Protein AF-A0A2T0GTN7-F1 (afdb_monomer_lite)

Sequence (87 aa):
MEGVAESPELGAARPWLRIERGNPDEAELAALTVTLAGLAAAGQQRPTREPARMSVWADRASALRYPGGRRPLRPGPHAWRASALPG

Foldseek 3Di:
DDDPPDDPCPDDDDDPDDDPDDDDDPVRVVVVVVVVVVVVVVVPPDDPPDPDDCDLVNPPVQQVVDPPGHDDQDDDVCSVVCPPPND

pLDDT: mean 74.2, std 16.15, range [38.94, 98.06]

Organism: Actinopolyspora mortivallis (NCBI:txid33906)

InterPro domains:
  IPR032716 Biotin-dependent acetyl-/propionyl-coenzyme A carboxylase epsilon subunit [PF13822] (15-80)

Structure (mmCIF, N/CA/C/O backbone):
data_AF-A0A2T0GTN7-F1
#
_entry.id   AF-A0A2T0GTN7-F1
#
loop_
_atom_site.group_PDB
_atom_site.id
_atom_site.type_symbol
_atom_site.label_atom_id
_atom_site.label_alt_id
_atom_site.label_comp_id
_atom_site.label_asym_id
_atom_site.label_entity_id
_atom_site.label_seq_id
_atom_site.pdbx_PDB_ins_code
_atom_site.Cartn_x
_atom_site.Cartn_y
_atom_site.Cartn_z
_atom_site.occupancy
_atom_site.B_iso_or_equiv
_atom_site.auth_seq_id
_atom_site.auth_comp_id
_atom_site.auth_asym_id
_atom_site.auth_atom_id
_atom_site.pdbx_PDB_model_num
ATOM 1 N N . MET A 1 1 ? -36.418 7.906 17.466 1.00 45.03 1 MET A N 1
ATOM 2 C CA . MET A 1 1 ? -35.118 8.219 18.083 1.00 45.03 1 MET A CA 1
ATOM 3 C C . MET A 1 1 ? -34.131 7.187 17.577 1.00 45.03 1 MET A C 1
ATOM 5 O O . MET A 1 1 ? -33.974 6.158 18.200 1.00 45.03 1 MET A O 1
ATOM 9 N N . GLU A 1 2 ? -33.582 7.423 16.394 1.00 40.56 2 GLU A N 1
ATOM 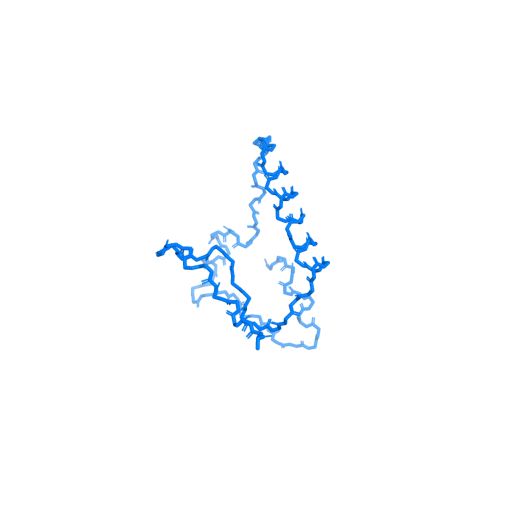10 C CA . GLU A 1 2 ? -32.366 6.777 15.895 1.00 40.56 2 GLU A CA 1
ATOM 11 C C . GLU A 1 2 ? -31.771 7.844 14.982 1.00 40.56 2 GLU A C 1
ATOM 13 O O . GLU A 1 2 ? -32.347 8.194 13.948 1.00 40.56 2 GLU A O 1
ATOM 18 N N . GLY A 1 3 ? -30.771 8.537 15.518 1.00 38.94 3 GLY A N 1
ATOM 19 C CA . GLY A 1 3 ? -30.110 9.633 14.836 1.00 38.94 3 GLY A CA 1
ATOM 20 C C . GLY A 1 3 ? -29.303 9.049 13.695 1.00 38.94 3 GLY A C 1
ATOM 21 O O . GLY A 1 3 ? -28.395 8.259 13.926 1.00 38.94 3 GLY A O 1
ATOM 22 N N . VAL A 1 4 ? -29.635 9.451 12.469 1.00 49.78 4 VAL A N 1
ATOM 23 C CA . VAL A 1 4 ? -28.718 9.344 11.336 1.00 49.78 4 VAL A CA 1
ATOM 24 C C . VAL A 1 4 ? -27.411 9.973 11.801 1.00 49.78 4 VAL A C 1
ATOM 26 O O . VAL A 1 4 ? -27.386 11.166 12.095 1.00 49.78 4 VAL A O 1
ATOM 29 N N . ALA A 1 5 ? -26.367 9.161 11.962 1.00 47.53 5 ALA A N 1
ATOM 30 C CA . ALA A 1 5 ? -25.046 9.654 12.297 1.00 47.53 5 ALA A CA 1
ATOM 31 C C . ALA A 1 5 ? -24.619 10.609 11.177 1.00 47.53 5 ALA A C 1
ATOM 33 O O . ALA A 1 5 ? -24.245 10.177 10.084 1.00 47.53 5 ALA A O 1
ATOM 34 N N . GLU A 1 6 ? -24.74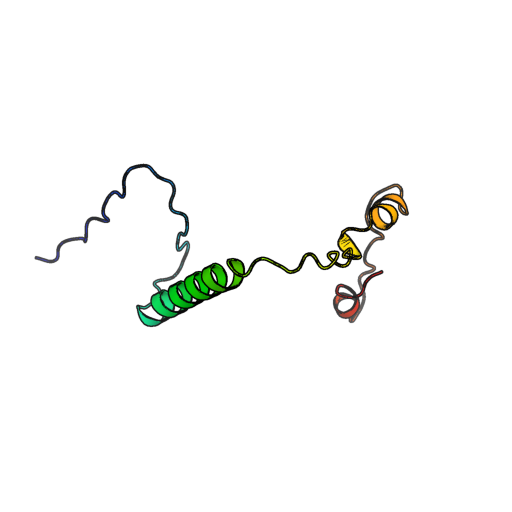6 11.911 11.431 1.00 44.19 6 GLU A N 1
ATOM 35 C CA . GLU A 1 6 ? -24.144 12.945 10.607 1.00 44.19 6 GLU A CA 1
ATOM 36 C C . GLU A 1 6 ? -22.653 12.628 10.539 1.00 44.19 6 GLU A C 1
ATOM 38 O O . GLU A 1 6 ? -21.940 12.634 11.545 1.00 44.19 6 GLU A O 1
ATOM 43 N N . SER A 1 7 ? -22.201 12.260 9.342 1.00 51.41 7 SER A N 1
ATOM 44 C CA . SER A 1 7 ? -20.780 12.117 9.071 1.00 51.41 7 SER A CA 1
ATOM 45 C C . SER A 1 7 ? -20.152 13.475 9.363 1.00 51.41 7 SER A C 1
ATOM 47 O O . SER A 1 7 ? -20.619 14.465 8.800 1.00 51.41 7 SER A O 1
ATOM 49 N N . PRO A 1 8 ? -19.143 13.572 10.247 1.00 51.12 8 PRO A N 1
ATOM 50 C CA . PRO A 1 8 ? -18.479 14.839 10.460 1.00 51.12 8 PRO A CA 1
ATOM 51 C C . PRO A 1 8 ? -17.927 15.282 9.110 1.00 51.12 8 PRO A C 1
ATOM 53 O O . PRO A 1 8 ? -17.124 14.577 8.494 1.00 51.12 8 PRO A O 1
ATOM 56 N N . GLU A 1 9 ? -18.397 16.437 8.651 1.00 54.50 9 GLU A N 1
ATOM 57 C CA . GLU A 1 9 ? -17.834 17.212 7.555 1.00 54.50 9 GLU A CA 1
ATOM 58 C C . GLU A 1 9 ? -16.387 17.563 7.953 1.00 54.50 9 GLU A C 1
ATOM 60 O O . GLU A 1 9 ? -16.091 18.653 8.443 1.00 54.50 9 GLU A O 1
ATOM 65 N N . LEU A 1 10 ? -15.473 16.592 7.852 1.00 56.88 10 LEU A N 1
ATOM 66 C CA . LEU A 1 10 ? -14.036 16.770 8.018 1.00 56.88 10 LEU A CA 1
ATOM 67 C C . LEU A 1 10 ? -13.622 17.746 6.916 1.00 56.88 10 LEU A C 1
ATOM 69 O O . LEU A 1 10 ? -13.482 17.365 5.756 1.00 56.88 10 LEU A O 1
ATOM 73 N N . GLY A 1 11 ? -13.570 19.030 7.274 1.00 52.56 11 GLY A N 1
ATOM 74 C CA . GLY A 1 11 ? -13.664 20.149 6.344 1.00 52.56 11 GLY A CA 1
ATOM 75 C C . GLY A 1 11 ? -12.826 19.992 5.080 1.00 52.56 11 GLY A C 1
ATOM 76 O O . GLY A 1 11 ? -11.613 19.867 5.169 1.00 52.56 11 GLY A O 1
ATOM 77 N N . ALA A 1 12 ? -13.496 20.034 3.923 1.00 63.88 12 ALA A N 1
ATOM 78 C CA . ALA A 1 12 ? -13.010 20.339 2.568 1.00 63.88 12 ALA A CA 1
ATOM 79 C C . ALA A 1 12 ? -11.681 19.715 2.067 1.00 63.88 12 ALA A C 1
ATOM 81 O O . ALA A 1 12 ? -11.228 20.051 0.970 1.00 63.88 12 ALA A O 1
ATOM 82 N N . ALA A 1 13 ? -11.053 18.802 2.804 1.00 73.88 13 ALA A N 1
ATOM 83 C CA . ALA A 1 13 ? -9.851 18.091 2.404 1.00 73.88 13 ALA A CA 1
ATOM 84 C C . ALA A 1 13 ? -10.252 16.738 1.819 1.00 73.88 13 ALA A C 1
ATOM 86 O O . ALA A 1 13 ? -11.002 15.968 2.417 1.00 73.88 13 ALA A O 1
ATOM 87 N N . ARG A 1 14 ? -9.752 16.438 0.619 1.00 80.69 14 A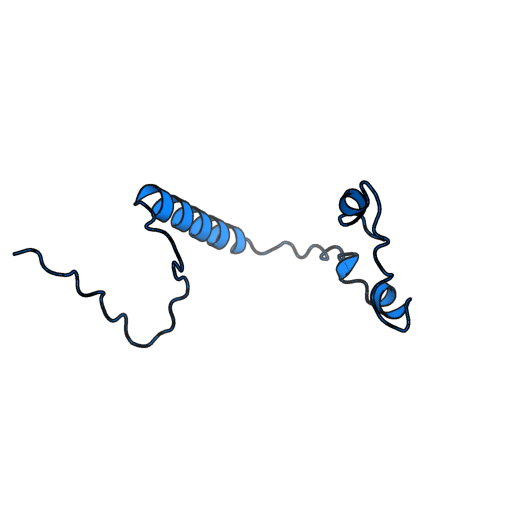RG A N 1
ATOM 88 C CA . ARG A 1 14 ? -10.022 15.158 -0.037 1.00 80.69 14 ARG A CA 1
ATOM 89 C C . ARG A 1 14 ? -9.467 14.023 0.844 1.00 80.69 14 ARG A C 1
ATOM 91 O O . ARG A 1 14 ? -8.275 14.063 1.153 1.00 80.69 14 ARG A O 1
ATOM 98 N N . PRO A 1 15 ? -10.285 13.028 1.239 1.00 82.31 15 PRO A N 1
ATOM 99 C CA . PRO A 1 15 ? -9.841 11.973 2.142 1.00 82.31 15 PRO A CA 1
ATOM 100 C C . PRO A 1 15 ? -8.718 11.153 1.502 1.00 82.31 15 PRO A C 1
ATOM 102 O O . PRO A 1 15 ? -8.757 10.859 0.304 1.00 82.31 15 PRO A O 1
ATOM 105 N N . TRP A 1 16 ? -7.722 10.766 2.302 1.00 83.94 16 TRP A N 1
ATOM 106 C CA . TRP A 1 16 ? -6.595 9.949 1.833 1.00 83.94 16 TRP A CA 1
ATOM 107 C C . TRP A 1 16 ? -6.996 8.501 1.508 1.00 83.94 16 TRP A C 1
ATOM 109 O O . TRP A 1 16 ? -6.317 7.841 0.725 1.00 83.94 16 TRP A O 1
ATOM 119 N N . LEU A 1 17 ? -8.103 8.018 2.079 1.00 89.44 17 LEU A N 1
ATOM 120 C CA . LEU A 1 17 ? -8.664 6.684 1.868 1.00 89.44 17 LEU A CA 1
ATOM 121 C C . LEU A 1 17 ? -10.196 6.776 1.822 1.00 89.44 17 LEU A C 1
ATOM 123 O O . LEU A 1 17 ? -10.797 7.439 2.665 1.00 89.44 17 LEU A O 1
ATOM 127 N N . ARG A 1 18 ? -10.826 6.094 0.859 1.00 92.44 18 ARG A N 1
ATOM 128 C CA . ARG A 1 18 ? -12.287 5.997 0.732 1.00 92.44 18 ARG A CA 1
ATOM 129 C C . ARG A 1 18 ? -12.696 4.556 0.445 1.00 92.44 18 ARG A C 1
ATOM 131 O O . ARG A 1 18 ? -12.108 3.909 -0.419 1.00 92.44 18 ARG A O 1
ATOM 138 N N . ILE A 1 19 ? -13.718 4.078 1.149 1.00 93.69 19 ILE A N 1
ATOM 139 C CA . ILE A 1 19 ? -14.346 2.783 0.878 1.00 93.69 19 ILE A CA 1
ATOM 140 C C . ILE A 1 19 ? -15.369 2.980 -0.245 1.00 93.69 19 ILE A C 1
ATOM 142 O O . ILE A 1 19 ? -16.376 3.653 -0.060 1.00 93.69 19 ILE A O 1
ATOM 146 N N . GLU A 1 20 ? -15.100 2.429 -1.430 1.00 96.19 20 GLU A N 1
ATOM 147 C CA . GLU A 1 20 ? -16.015 2.547 -2.583 1.00 96.19 20 GLU A CA 1
ATOM 148 C C . GLU A 1 20 ? -17.181 1.551 -2.526 1.00 96.19 20 GLU A C 1
ATOM 150 O O . GLU A 1 20 ? -18.222 1.773 -3.141 1.00 96.19 20 GLU A O 1
ATOM 155 N N . ARG A 1 21 ? -16.986 0.414 -1.851 1.00 93.00 21 ARG A N 1
ATOM 156 C CA . ARG A 1 21 ? -17.951 -0.687 -1.749 1.00 93.00 21 ARG A CA 1
ATOM 157 C C . ARG A 1 21 ? -17.707 -1.509 -0.485 1.00 93.00 21 ARG A C 1
ATOM 159 O O . ARG A 1 21 ? -16.560 -1.670 -0.080 1.00 93.00 21 ARG A O 1
ATOM 166 N N . GLY A 1 22 ? -18.781 -2.103 0.036 1.00 95.81 22 GLY A N 1
ATOM 167 C CA . GLY A 1 22 ? -18.772 -2.930 1.245 1.00 95.81 22 GLY A CA 1
ATOM 168 C C . GLY A 1 22 ? -19.049 -2.128 2.517 1.00 95.81 22 GLY A C 1
ATOM 169 O O . GLY A 1 22 ? -19.085 -0.901 2.484 1.00 95.81 22 GLY A O 1
ATOM 170 N N . ASN A 1 23 ? -19.259 -2.839 3.624 1.00 96.00 23 ASN A N 1
ATOM 171 C CA . ASN A 1 23 ? -19.393 -2.269 4.962 1.00 96.00 23 ASN A CA 1
ATOM 172 C C . ASN A 1 23 ? -18.417 -3.012 5.885 1.00 96.00 23 ASN A C 1
ATOM 174 O O . ASN A 1 23 ? -18.825 -4.018 6.470 1.00 96.00 23 ASN A O 1
ATOM 178 N N . PRO A 1 24 ? -17.133 -2.608 5.906 1.00 95.81 24 PRO A N 1
ATOM 179 C CA . PRO A 1 24 ? -16.118 -3.330 6.654 1.00 95.81 24 PRO A CA 1
ATOM 180 C C . PRO A 1 24 ? -16.421 -3.288 8.147 1.00 95.81 24 PRO A C 1
ATOM 182 O O . PRO A 1 24 ? -16.919 -2.279 8.656 1.00 95.81 24 PRO A O 1
ATOM 185 N N . ASP A 1 25 ? -16.108 -4.377 8.836 1.00 97.81 25 ASP A N 1
ATOM 186 C CA . ASP A 1 25 ? -16.238 -4.427 10.286 1.00 97.81 25 ASP A CA 1
ATOM 187 C C . ASP A 1 25 ? -15.047 -3.755 10.998 1.00 97.81 25 ASP A C 1
ATOM 189 O O . ASP A 1 25 ? -14.067 -3.303 10.392 1.00 97.81 25 ASP A O 1
ATOM 193 N N . GLU A 1 26 ? -15.146 -3.648 12.322 1.00 97.75 26 GLU A N 1
ATOM 194 C CA . GLU A 1 26 ? -14.110 -3.022 13.147 1.00 97.75 26 GLU A CA 1
ATOM 195 C C . GLU A 1 26 ? -12.765 -3.754 13.057 1.00 97.75 26 GLU A C 1
ATOM 197 O O . GLU A 1 26 ? -11.709 -3.114 13.090 1.00 97.75 26 GLU A O 1
ATOM 202 N N . ALA A 1 27 ? -12.785 -5.082 12.919 1.00 98.06 27 ALA A N 1
ATOM 203 C CA . ALA A 1 27 ? -11.575 -5.888 12.842 1.00 98.06 27 ALA A CA 1
ATOM 204 C C . ALA A 1 27 ? -10.853 -5.665 11.507 1.00 98.06 27 ALA A C 1
ATOM 206 O O . ALA A 1 27 ? -9.627 -5.525 11.479 1.00 98.06 27 ALA A O 1
ATOM 207 N N . GLU A 1 28 ? -11.597 -5.560 10.411 1.00 97.56 28 GLU A N 1
ATOM 208 C CA . GLU A 1 28 ? -11.069 -5.247 9.084 1.00 97.56 28 GLU A CA 1
ATOM 209 C C . GLU A 1 28 ? -10.475 -3.831 9.030 1.00 97.56 28 GLU A C 1
ATOM 211 O O . GLU A 1 28 ? -9.364 -3.639 8.518 1.00 97.56 28 GLU A O 1
ATOM 216 N N . LEU A 1 29 ? -11.157 -2.840 9.617 1.00 96.75 29 LEU A N 1
ATOM 217 C CA . LEU A 1 29 ? -10.638 -1.471 9.729 1.00 96.75 29 LEU A CA 1
ATOM 218 C C . LEU A 1 29 ? -9.369 -1.407 10.591 1.00 96.75 29 LEU A C 1
ATOM 220 O O . LEU A 1 29 ? -8.404 -0.718 10.231 1.00 96.75 29 LEU A O 1
ATOM 224 N N . ALA A 1 30 ? -9.333 -2.148 11.700 1.00 97.50 30 ALA A N 1
ATOM 225 C CA . ALA A 1 30 ? -8.154 -2.249 12.552 1.00 97.50 30 ALA A CA 1
ATOM 226 C C . ALA A 1 30 ? -6.980 -2.902 11.808 1.00 97.50 30 ALA A C 1
ATOM 228 O O . ALA A 1 30 ? -5.871 -2.363 11.820 1.00 97.50 30 ALA A O 1
ATOM 229 N N . ALA A 1 31 ? -7.219 -4.009 11.101 1.00 97.62 31 ALA A N 1
ATOM 230 C CA . ALA A 1 31 ? -6.195 -4.706 10.327 1.00 97.62 31 ALA A CA 1
ATOM 231 C C . ALA A 1 31 ? -5.579 -3.804 9.246 1.00 97.62 31 ALA A C 1
ATOM 233 O O . ALA A 1 31 ? -4.350 -3.741 9.105 1.00 97.62 31 ALA A O 1
ATOM 234 N N . LEU A 1 32 ? -6.414 -3.052 8.520 1.00 96.19 32 LEU A N 1
ATOM 235 C CA . LEU A 1 32 ? -5.947 -2.088 7.526 1.00 96.19 32 LEU A CA 1
ATOM 236 C C . LEU A 1 32 ? -5.098 -0.985 8.169 1.00 96.19 32 LEU A C 1
ATOM 238 O O . LEU A 1 32 ? -4.008 -0.673 7.683 1.00 96.19 32 LEU A O 1
ATOM 242 N N . THR A 1 33 ? -5.567 -0.430 9.286 1.00 95.88 33 THR A N 1
ATOM 243 C CA . THR A 1 33 ? -4.874 0.649 10.001 1.00 95.88 33 THR A CA 1
ATOM 244 C C . THR A 1 33 ? -3.514 0.192 10.526 1.00 95.88 33 THR A C 1
ATOM 246 O O . THR A 1 33 ? -2.509 0.868 10.298 1.00 95.88 33 THR A O 1
ATOM 249 N N . VAL A 1 34 ? -3.450 -0.983 11.163 1.00 98.06 34 VAL A N 1
ATOM 250 C CA . VAL A 1 34 ? -2.200 -1.582 11.662 1.00 98.06 34 VAL A CA 1
ATOM 251 C C . VAL A 1 34 ? -1.217 -1.820 10.520 1.00 98.06 34 VAL A C 1
ATOM 253 O O . VAL A 1 34 ? -0.031 -1.523 10.657 1.00 98.06 34 VAL A O 1
ATOM 256 N N . THR A 1 35 ? -1.702 -2.293 9.372 1.00 96.88 35 THR A N 1
ATOM 257 C CA . THR A 1 35 ? -0.861 -2.524 8.192 1.00 96.88 35 THR A CA 1
ATOM 258 C C . THR A 1 35 ? -0.245 -1.220 7.683 1.00 96.88 35 THR A C 1
ATOM 260 O O . THR A 1 35 ? 0.966 -1.149 7.466 1.00 96.88 35 THR A O 1
ATOM 263 N N . LEU A 1 36 ? -1.055 -0.167 7.530 1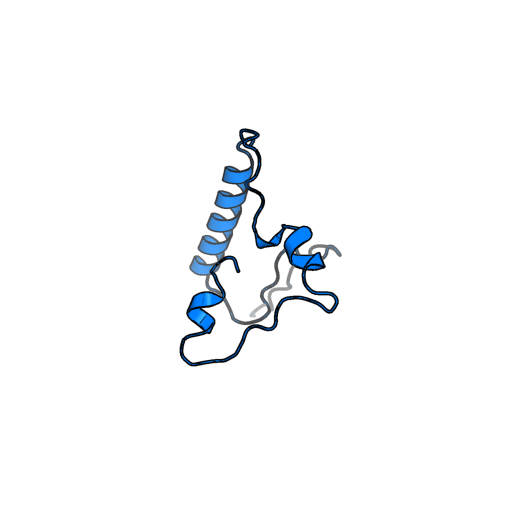.00 94.81 36 LEU A N 1
ATOM 264 C CA . LEU A 1 36 ? -0.577 1.141 7.075 1.00 94.81 36 LEU A CA 1
ATOM 265 C C . LEU A 1 36 ? 0.413 1.764 8.068 1.00 94.81 36 LEU A C 1
ATOM 267 O O . LEU A 1 36 ? 1.457 2.269 7.651 1.00 94.81 36 LEU A O 1
ATOM 271 N N . ALA A 1 37 ? 0.131 1.676 9.370 1.00 94.88 37 ALA A N 1
ATOM 272 C CA . ALA A 1 37 ? 1.032 2.149 10.417 1.00 94.88 37 ALA A CA 1
ATOM 273 C C . ALA A 1 37 ? 2.365 1.382 10.416 1.00 94.88 37 ALA A C 1
ATOM 275 O O . ALA A 1 37 ? 3.432 1.994 10.494 1.00 94.88 37 ALA A O 1
ATOM 276 N N . GLY A 1 38 ? 2.320 0.055 10.260 1.00 94.81 38 GLY A N 1
ATOM 277 C CA . GLY A 1 38 ? 3.510 -0.792 10.176 1.00 94.81 38 GLY A CA 1
ATOM 278 C C . GLY A 1 38 ? 4.390 -0.461 8.969 1.00 94.81 38 GLY A C 1
ATOM 279 O O . GLY A 1 38 ? 5.603 -0.310 9.115 1.00 94.81 38 GLY A O 1
ATOM 280 N N . LEU A 1 39 ? 3.790 -0.271 7.789 1.00 93.00 39 LEU A N 1
ATOM 281 C CA . LEU A 1 39 ? 4.513 0.147 6.582 1.00 93.00 39 LEU A CA 1
ATOM 282 C C . LEU A 1 39 ? 5.143 1.537 6.740 1.00 93.00 39 LEU A C 1
ATOM 284 O O . LEU A 1 39 ? 6.303 1.733 6.370 1.00 93.00 39 LEU A O 1
ATOM 288 N N . ALA A 1 40 ? 4.406 2.491 7.315 1.00 89.94 40 ALA A N 1
ATOM 289 C CA . ALA A 1 40 ? 4.914 3.834 7.576 1.00 89.94 40 ALA A CA 1
ATOM 290 C C . ALA A 1 40 ? 6.110 3.811 8.539 1.00 89.94 40 ALA A C 1
ATOM 292 O O . ALA A 1 40 ? 7.103 4.496 8.286 1.00 89.94 40 ALA A O 1
ATOM 293 N N . ALA A 1 41 ? 6.045 2.990 9.593 1.00 89.62 41 ALA A N 1
ATOM 294 C CA . ALA A 1 41 ? 7.131 2.809 10.551 1.00 89.62 41 ALA A CA 1
ATOM 295 C C . ALA A 1 41 ? 8.368 2.153 9.912 1.00 89.62 41 ALA A C 1
ATOM 297 O O . ALA A 1 41 ? 9.485 2.632 10.114 1.00 89.62 41 ALA A O 1
ATOM 298 N N . ALA A 1 42 ? 8.183 1.118 9.087 1.00 85.12 42 ALA A N 1
ATOM 299 C CA . ALA A 1 42 ? 9.278 0.457 8.372 1.00 85.12 42 ALA A CA 1
ATOM 300 C C . ALA A 1 42 ? 9.987 1.405 7.385 1.00 85.12 42 ALA A C 1
ATOM 302 O O . ALA A 1 42 ? 11.211 1.394 7.274 1.00 85.12 42 ALA A O 1
ATOM 303 N N . GLY A 1 43 ? 9.234 2.282 6.711 1.00 73.12 43 GLY A N 1
ATOM 304 C CA . GLY A 1 43 ? 9.781 3.282 5.788 1.00 73.12 43 GLY A CA 1
ATOM 305 C C . GLY A 1 43 ? 10.610 4.394 6.448 1.00 73.12 43 GLY A C 1
ATOM 306 O O . GLY A 1 43 ? 11.351 5.081 5.747 1.00 73.12 43 GLY A O 1
ATOM 307 N N . GLN A 1 44 ? 10.530 4.572 7.776 1.00 66.50 44 GLN A N 1
ATOM 308 C CA . GLN A 1 44 ? 11.388 5.520 8.508 1.00 66.50 44 GLN A CA 1
ATOM 309 C C . GLN A 1 44 ? 12.816 4.997 8.715 1.00 66.50 44 GLN A C 1
ATOM 311 O O . GLN A 1 44 ? 13.709 5.763 9.089 1.00 66.50 44 GLN A O 1
ATOM 316 N N . GLN A 1 45 ? 13.068 3.709 8.464 1.00 64.06 45 GLN A N 1
ATOM 317 C CA . GLN A 1 45 ? 14.427 3.188 8.449 1.00 64.06 45 GLN A CA 1
ATOM 318 C C . GLN A 1 45 ? 15.131 3.762 7.220 1.00 64.06 45 GLN A C 1
ATOM 320 O O . GLN A 1 45 ? 14.808 3.413 6.086 1.00 64.06 45 GLN A O 1
ATOM 325 N N . ARG A 1 46 ? 16.077 4.686 7.445 1.00 60.91 46 ARG A N 1
ATOM 326 C CA . ARG A 1 46 ? 16.876 5.294 6.376 1.00 60.91 46 ARG A CA 1
ATOM 327 C C . ARG A 1 46 ? 17.463 4.160 5.533 1.00 60.91 46 ARG A C 1
ATOM 329 O O . ARG A 1 46 ? 18.265 3.398 6.074 1.00 60.91 46 ARG A O 1
ATOM 336 N N . PRO A 1 47 ? 17.076 4.021 4.253 1.00 61.19 47 PRO A N 1
ATOM 337 C CA . PRO A 1 47 ? 17.614 2.952 3.441 1.00 61.19 47 PRO A CA 1
ATOM 338 C C . PRO A 1 47 ? 19.126 3.146 3.401 1.00 61.19 47 PRO A C 1
ATOM 340 O O . PRO A 1 47 ? 19.610 4.221 3.027 1.00 61.19 47 PRO A O 1
ATOM 343 N N . THR A 1 48 ? 19.881 2.117 3.798 1.00 62.91 48 THR A N 1
ATOM 344 C CA . THR A 1 48 ? 21.253 1.975 3.316 1.00 62.91 48 THR A CA 1
ATOM 345 C C . THR A 1 48 ? 21.155 2.174 1.815 1.00 62.91 48 THR A C 1
ATOM 347 O O . THR A 1 48 ? 20.342 1.516 1.165 1.00 62.91 48 THR A O 1
ATOM 350 N N . ARG A 1 49 ? 21.883 3.160 1.280 1.00 62.97 49 ARG A N 1
ATOM 351 C CA . ARG A 1 49 ? 21.899 3.484 -0.148 1.00 62.97 49 ARG A CA 1
ATOM 352 C C . ARG A 1 49 ? 22.611 2.354 -0.886 1.00 62.97 49 ARG A C 1
ATOM 354 O O . ARG A 1 49 ? 23.708 2.523 -1.403 1.00 62.97 49 ARG A O 1
ATOM 361 N N . GLU A 1 50 ? 22.005 1.183 -0.888 1.00 66.00 50 GLU A N 1
ATOM 362 C CA . GLU A 1 50 ? 22.343 0.135 -1.815 1.00 66.00 50 GLU A CA 1
ATOM 363 C C . GLU A 1 50 ? 21.858 0.627 -3.179 1.00 66.00 50 GLU A C 1
ATOM 365 O O . GLU A 1 50 ? 20.756 1.188 -3.275 1.00 66.00 50 GLU A O 1
ATOM 370 N N . PRO A 1 51 ? 22.680 0.533 -4.234 1.00 68.12 51 PRO A N 1
ATOM 371 C CA . PRO A 1 51 ? 22.216 0.881 -5.561 1.00 68.12 51 PRO A CA 1
ATOM 372 C C . PRO A 1 51 ? 20.972 0.040 -5.844 1.00 68.12 51 PRO A C 1
ATOM 374 O O . PRO A 1 51 ? 21.037 -1.189 -5.857 1.00 68.12 51 PRO A O 1
ATOM 377 N N . ALA A 1 52 ? 19.826 0.706 -6.024 1.00 69.00 52 ALA A N 1
ATOM 378 C CA . ALA A 1 52 ? 18.595 0.030 -6.394 1.00 69.00 52 ALA A CA 1
ATOM 379 C C . ALA A 1 52 ? 18.906 -0.793 -7.643 1.00 69.00 52 ALA A C 1
ATOM 381 O O . ALA A 1 52 ? 19.320 -0.232 -8.662 1.00 69.00 52 ALA A O 1
ATOM 382 N N . ARG A 1 53 ? 18.781 -2.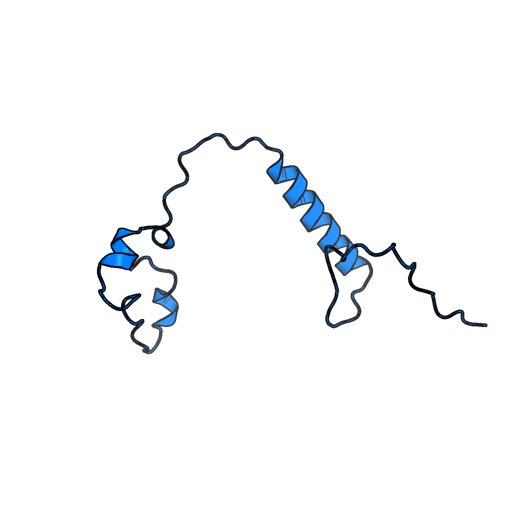124 -7.550 1.00 68.81 53 ARG A N 1
ATOM 383 C CA . ARG A 1 53 ? 19.001 -2.988 -8.711 1.00 68.81 53 ARG A CA 1
ATOM 384 C C . ARG A 1 53 ? 18.075 -2.467 -9.799 1.00 68.81 53 ARG A C 1
ATOM 386 O O . ARG A 1 53 ? 16.866 -2.399 -9.572 1.00 68.81 53 ARG A O 1
ATOM 393 N N . MET A 1 54 ? 18.633 -2.035 -10.931 1.00 65.31 54 MET A N 1
ATOM 394 C CA . MET A 1 54 ? 17.805 -1.549 -12.027 1.00 65.31 54 MET A CA 1
ATOM 395 C C . MET A 1 54 ? 16.858 -2.679 -12.400 1.00 65.31 54 MET A C 1
ATOM 397 O O . MET A 1 54 ? 17.284 -3.746 -12.841 1.00 65.31 54 MET A O 1
ATOM 401 N N . SER A 1 55 ? 15.569 -2.459 -12.150 1.00 70.06 55 SER A N 1
ATOM 402 C CA . SER A 1 55 ? 14.543 -3.373 -12.616 1.00 70.06 55 SER A CA 1
ATOM 403 C C . SER A 1 55 ? 14.722 -3.523 -14.120 1.00 70.06 55 SER A C 1
ATOM 405 O O . SER A 1 55 ? 14.894 -2.526 -14.818 1.00 70.06 55 SER A O 1
ATOM 407 N N . VAL A 1 56 ? 14.650 -4.747 -14.639 1.00 68.31 56 VAL A N 1
ATOM 408 C CA . VAL A 1 56 ? 14.674 -4.971 -16.094 1.00 68.31 56 VAL A CA 1
ATOM 409 C C . VAL A 1 56 ? 13.509 -4.225 -16.769 1.00 68.31 56 VAL A C 1
ATOM 411 O O . VAL A 1 56 ? 13.615 -3.800 -17.912 1.00 68.31 56 VAL A O 1
ATOM 414 N N . TRP A 1 57 ? 12.431 -3.939 -16.027 1.00 64.88 57 TRP A N 1
ATOM 415 C CA . TRP A 1 57 ? 11.332 -3.075 -16.469 1.00 64.88 57 TRP A CA 1
ATOM 416 C C . TRP A 1 57 ? 11.726 -1.603 -16.660 1.00 64.88 57 TRP A C 1
ATOM 418 O O . TRP A 1 57 ? 11.055 -0.895 -17.408 1.00 64.88 57 TRP A O 1
ATOM 428 N N . ALA A 1 58 ? 12.779 -1.150 -15.979 1.00 71.44 58 ALA A N 1
ATOM 429 C CA . ALA A 1 58 ? 13.334 0.199 -16.054 1.00 71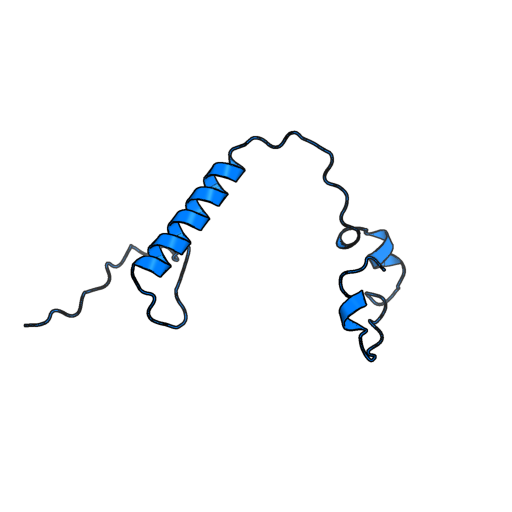.44 58 ALA A CA 1
ATOM 430 C C . ALA A 1 58 ? 14.512 0.308 -17.045 1.00 71.44 58 ALA A C 1
ATOM 432 O O . ALA A 1 58 ? 15.072 1.395 -17.203 1.00 71.44 58 ALA A O 1
ATOM 433 N N . ASP A 1 59 ? 14.896 -0.782 -17.725 1.00 73.94 59 ASP A N 1
ATOM 434 C CA . ASP A 1 59 ? 15.925 -0.744 -18.766 1.00 73.94 59 ASP A CA 1
ATOM 435 C C . ASP A 1 59 ? 15.422 0.035 -19.995 1.00 73.94 59 ASP A C 1
ATOM 437 O O . ASP A 1 59 ? 14.624 -0.460 -20.795 1.00 73.94 59 ASP A O 1
ATOM 441 N N . ARG A 1 60 ? 15.930 1.258 -20.180 1.00 68.06 60 ARG A N 1
ATOM 442 C CA . ARG A 1 60 ? 15.672 2.104 -21.359 1.00 68.06 60 ARG A CA 1
ATOM 443 C C . ARG A 1 60 ? 16.039 1.413 -22.672 1.00 68.06 60 ARG A C 1
ATOM 445 O O . ARG A 1 60 ? 15.362 1.648 -23.672 1.00 68.06 60 ARG A O 1
ATOM 452 N N . ALA A 1 61 ? 17.074 0.571 -22.695 1.00 71.19 61 ALA A N 1
ATOM 453 C CA . ALA A 1 61 ? 17.467 -0.134 -23.911 1.00 71.19 61 ALA A CA 1
ATOM 454 C C . ALA A 1 61 ? 16.397 -1.155 -24.331 1.00 71.19 61 ALA A C 1
ATOM 456 O O . ALA A 1 61 ? 16.113 -1.280 -25.523 1.00 71.19 61 ALA A O 1
ATOM 457 N N . SER A 1 62 ? 15.735 -1.818 -23.376 1.00 66.25 62 SER A N 1
ATOM 458 C CA . SER A 1 62 ? 14.589 -2.699 -23.650 1.00 66.25 62 SER A CA 1
ATOM 459 C C . SER A 1 62 ? 13.407 -1.965 -24.306 1.00 66.25 62 SER A C 1
ATOM 461 O O . SER A 1 62 ? 12.733 -2.536 -25.162 1.00 66.25 62 SER A O 1
ATOM 463 N N . ALA A 1 63 ? 13.199 -0.684 -23.974 1.00 64.44 63 ALA A N 1
ATOM 464 C CA . ALA A 1 63 ? 12.153 0.152 -24.565 1.00 64.44 63 ALA A CA 1
ATOM 465 C C . ALA A 1 63 ? 12.490 0.634 -25.989 1.00 64.44 63 ALA A C 1
ATOM 467 O O . ALA A 1 63 ? 11.584 0.873 -26.780 1.00 64.44 63 ALA A O 1
ATOM 468 N N . LEU A 1 64 ? 13.781 0.766 -26.316 1.00 68.38 64 LEU A N 1
ATOM 469 C CA . LEU A 1 64 ? 14.266 1.264 -27.611 1.00 68.38 64 LEU A CA 1
ATOM 470 C C . LEU A 1 64 ? 14.575 0.148 -28.622 1.00 68.38 64 LEU A C 1
ATOM 472 O O . LEU A 1 64 ? 14.603 0.406 -29.822 1.00 68.38 64 LEU A O 1
ATOM 476 N N . ARG A 1 65 ? 14.790 -1.095 -28.161 1.00 65.38 65 ARG A N 1
ATOM 477 C CA . ARG A 1 65 ? 15.107 -2.253 -29.022 1.00 65.38 65 ARG A CA 1
ATOM 478 C C . ARG A 1 65 ? 13.974 -2.668 -29.966 1.00 65.38 65 ARG A C 1
ATOM 480 O O . ARG A 1 65 ? 14.230 -3.411 -30.908 1.00 65.38 65 ARG A O 1
ATOM 487 N N . TYR A 1 66 ? 12.752 -2.192 -29.741 1.00 62.25 66 TYR A N 1
ATOM 488 C CA . TYR A 1 66 ? 11.645 -2.339 -30.681 1.00 62.25 66 TYR A CA 1
ATOM 489 C C . TYR A 1 66 ? 11.156 -0.948 -31.119 1.00 62.25 66 TYR A C 1
ATOM 491 O O . TYR A 1 66 ? 10.467 -0.277 -30.341 1.00 62.25 66 TYR A O 1
ATOM 499 N N . PRO A 1 67 ? 11.477 -0.499 -32.347 1.00 53.75 67 PRO A N 1
ATOM 500 C CA . PRO A 1 67 ? 10.916 0.725 -32.907 1.00 53.75 67 PRO A CA 1
ATOM 501 C C . PRO A 1 67 ? 9.420 0.490 -33.175 1.00 53.75 67 PRO A C 1
ATOM 503 O O . PRO A 1 67 ? 9.036 -0.025 -34.219 1.00 53.75 67 PRO A O 1
ATOM 506 N N . GLY A 1 68 ? 8.582 0.768 -32.173 1.00 58.62 68 GLY A N 1
ATOM 507 C CA . GLY A 1 68 ? 7.134 0.515 -32.201 1.00 58.62 68 GLY A CA 1
ATOM 508 C C . GLY A 1 68 ? 6.497 0.103 -30.864 1.00 58.62 68 GLY A C 1
ATOM 509 O O . GLY A 1 68 ? 5.276 0.020 -30.792 1.00 58.62 68 GLY A O 1
ATOM 510 N N . GLY A 1 69 ? 7.278 -0.125 -29.799 1.00 66.75 69 GLY A N 1
ATOM 511 C CA . GLY A 1 69 ? 6.767 -0.506 -28.470 1.00 66.75 69 GLY A CA 1
ATOM 512 C C . GLY A 1 69 ? 7.189 -1.911 -28.026 1.00 66.75 69 GLY A C 1
ATOM 513 O O . GLY A 1 69 ? 7.854 -2.623 -28.769 1.00 66.75 69 GLY A O 1
ATOM 514 N N . ARG A 1 70 ? 6.848 -2.303 -26.784 1.00 63.34 70 ARG A N 1
ATOM 515 C CA . ARG A 1 70 ? 7.237 -3.597 -26.171 1.00 63.34 70 ARG A CA 1
ATOM 516 C C . ARG A 1 70 ? 7.079 -4.757 -27.163 1.00 63.34 70 ARG A C 1
ATOM 518 O O . ARG A 1 70 ? 6.042 -4.848 -27.816 1.00 63.34 70 ARG A O 1
ATOM 525 N N . ARG A 1 71 ? 8.061 -5.675 -27.217 1.00 67.12 71 ARG A N 1
ATOM 526 C CA . ARG A 1 71 ? 7.945 -6.937 -27.974 1.00 67.12 71 ARG A CA 1
ATOM 527 C C . ARG A 1 71 ? 6.574 -7.555 -27.665 1.00 67.12 71 ARG A C 1
ATOM 529 O O . ARG A 1 71 ? 6.311 -7.793 -26.483 1.00 67.12 71 ARG A O 1
ATOM 536 N N . PRO A 1 72 ? 5.706 -7.788 -28.666 1.00 66.44 72 PRO A N 1
ATOM 537 C CA . PRO A 1 72 ? 4.372 -8.306 -28.409 1.00 66.44 72 PRO A CA 1
ATOM 538 C C . PRO A 1 72 ? 4.474 -9.607 -27.618 1.00 66.44 72 PRO A C 1
ATOM 540 O O . PRO A 1 72 ? 5.157 -10.543 -28.044 1.00 66.44 72 PRO A O 1
ATOM 543 N N . LEU A 1 73 ? 3.825 -9.656 -26.452 1.00 68.06 73 LEU A N 1
ATOM 544 C CA . LEU A 1 73 ? 3.641 -10.908 -25.728 1.00 68.06 73 LEU A CA 1
ATOM 545 C C . LEU A 1 73 ? 2.885 -11.840 -26.674 1.00 68.06 73 LEU A C 1
ATOM 547 O O . LEU A 1 73 ? 1.772 -11.519 -27.084 1.00 68.06 73 LEU A O 1
ATOM 551 N N . ARG A 1 74 ? 3.502 -12.953 -27.084 1.00 70.69 74 ARG A N 1
ATOM 552 C CA . ARG A 1 74 ? 2.820 -13.921 -27.945 1.00 70.69 74 ARG A CA 1
ATOM 553 C C . ARG A 1 74 ? 1.826 -14.701 -27.083 1.00 70.69 74 ARG A C 1
ATOM 555 O O . ARG A 1 74 ? 2.272 -15.413 -26.181 1.00 70.69 74 ARG A O 1
ATOM 562 N N . PRO A 1 75 ? 0.508 -14.564 -27.308 1.00 73.44 75 PRO A N 1
ATOM 563 C CA . PRO A 1 75 ? -0.466 -15.347 -26.568 1.00 73.44 75 PRO A CA 1
ATOM 564 C C . PRO A 1 75 ? -0.287 -16.830 -26.911 1.00 73.44 75 PRO A C 1
ATOM 566 O O . PRO A 1 75 ? -0.042 -17.193 -28.059 1.00 73.44 75 PRO A O 1
ATOM 569 N N . GLY A 1 76 ? -0.394 -17.684 -25.899 1.00 82.31 76 GLY A N 1
ATOM 570 C CA . GLY A 1 76 ? -0.277 -19.131 -26.030 1.00 82.31 76 GLY A CA 1
ATOM 571 C C . GLY A 1 76 ? -0.578 -19.824 -24.700 1.00 82.31 76 GLY A C 1
ATOM 572 O O . GLY A 1 76 ? -0.558 -19.165 -23.651 1.00 82.31 76 GLY A O 1
ATOM 573 N N . PRO A 1 77 ? -0.868 -21.137 -24.703 1.00 84.62 77 PRO A N 1
ATOM 574 C CA . PRO A 1 77 ? -1.033 -21.902 -23.473 1.00 84.62 77 PRO A CA 1
ATOM 575 C C . PRO A 1 77 ? 0.161 -21.681 -22.540 1.00 84.62 77 PRO A C 1
ATOM 577 O O . PRO A 1 77 ? 1.312 -21.782 -22.953 1.00 84.62 77 PRO A O 1
ATOM 580 N N . HIS A 1 78 ? -0.121 -21.323 -21.286 1.00 81.94 78 HIS A N 1
ATOM 581 C CA . HIS A 1 78 ? 0.883 -21.012 -20.259 1.00 81.94 78 HIS A CA 1
ATOM 582 C C . HIS A 1 78 ? 1.772 -19.778 -20.511 1.00 81.94 78 HIS A C 1
ATOM 584 O O . HIS A 1 78 ? 2.646 -19.510 -19.690 1.00 81.94 78 HIS A O 1
ATOM 590 N N . ALA A 1 79 ? 1.533 -18.972 -21.553 1.00 77.44 79 ALA A N 1
ATOM 591 C CA . ALA A 1 79 ? 2.335 -17.774 -21.842 1.00 77.44 79 ALA A CA 1
ATOM 592 C C . ALA A 1 79 ? 2.303 -16.733 -20.704 1.00 77.44 79 ALA A C 1
ATOM 594 O O . ALA A 1 79 ? 3.272 -16.008 -20.495 1.00 77.44 79 ALA A O 1
ATOM 595 N N . TRP A 1 80 ? 1.231 -16.712 -19.904 1.00 78.25 80 TRP A N 1
ATOM 596 C CA . TRP A 1 80 ? 1.135 -15.882 -18.700 1.00 78.25 80 TRP A CA 1
ATOM 597 C C . TRP A 1 80 ? 2.187 -16.240 -17.637 1.00 78.25 80 TRP A C 1
ATOM 599 O O . TRP A 1 80 ? 2.580 -15.382 -16.859 1.00 78.25 80 TRP A O 1
ATOM 609 N N . ARG A 1 81 ? 2.716 -17.472 -17.624 1.00 79.19 81 ARG A N 1
ATOM 610 C CA . ARG A 1 81 ? 3.805 -17.850 -16.705 1.00 79.19 81 ARG A CA 1
ATOM 611 C C . ARG A 1 81 ? 5.108 -17.121 -17.031 1.00 79.19 81 ARG A C 1
ATOM 613 O O . ARG A 1 81 ? 5.934 -16.928 -16.147 1.00 79.19 81 ARG A O 1
ATOM 620 N N . ALA A 1 82 ? 5.279 -16.695 -18.281 1.00 72.06 82 ALA A N 1
ATOM 621 C CA . ALA A 1 82 ? 6.444 -15.944 -18.725 1.00 72.06 82 ALA A CA 1
ATOM 622 C C . ALA A 1 82 ? 6.288 -14.423 -18.548 1.00 72.06 82 ALA A C 1
ATOM 624 O O . ALA A 1 82 ? 7.264 -13.706 -18.733 1.00 72.06 82 ALA A O 1
ATOM 625 N N . SER A 1 83 ? 5.113 -13.903 -18.160 1.00 71.12 83 SER A N 1
ATOM 626 C CA . SER A 1 83 ? 4.906 -12.449 -18.011 1.00 71.12 83 SER A CA 1
ATOM 627 C C . SER A 1 83 ? 5.687 -11.837 -16.847 1.00 71.12 83 SER A C 1
ATOM 629 O O . SER A 1 83 ? 5.901 -10.628 -16.817 1.00 71.12 83 SER A O 1
ATOM 631 N N . ALA A 1 84 ? 6.082 -12.667 -15.880 1.00 70.38 84 ALA A N 1
ATOM 632 C CA . ALA A 1 84 ? 6.908 -12.274 -14.745 1.00 70.38 84 ALA A CA 1
ATOM 633 C C . ALA A 1 84 ? 8.414 -12.442 -15.016 1.00 70.38 84 ALA A C 1
ATOM 635 O O . ALA A 1 84 ? 9.227 -11.976 -14.218 1.00 70.38 84 ALA A O 1
ATOM 636 N N . LEU A 1 85 ? 8.795 -13.105 -16.116 1.00 65.81 85 LEU A N 1
ATOM 637 C CA . LEU A 1 85 ? 10.195 -13.279 -16.479 1.00 65.81 85 LEU A CA 1
ATOM 638 C C . LEU A 1 85 ? 10.699 -12.027 -17.213 1.00 65.81 85 LEU A C 1
ATOM 640 O O . LEU A 1 85 ? 9.997 -11.500 -18.081 1.00 65.81 85 LEU A O 1
ATOM 644 N N . PRO A 1 86 ? 11.911 -11.544 -16.901 1.00 61.91 86 PRO A N 1
ATOM 645 C CA . PRO A 1 86 ? 12.562 -10.546 -17.735 1.00 61.91 86 PRO A CA 1
ATOM 646 C C . PRO A 1 86 ? 12.786 -11.129 -19.140 1.00 61.91 86 PRO A C 1
ATOM 648 O O . PRO A 1 86 ? 13.279 -12.248 -19.276 1.00 61.91 86 PRO A O 1
ATOM 651 N N . GLY A 1 87 ? 12.338 -10.396 -20.164 1.00 56.81 87 GLY A N 1
ATOM 652 C CA . GLY A 1 87 ? 12.411 -10.798 -21.574 1.00 56.81 87 GLY A CA 1
ATOM 653 C C . GLY A 1 87 ? 13.675 -10.365 -22.295 1.00 56.81 87 GLY A C 1
ATOM 654 O O . GLY A 1 87 ? 14.441 -9.554 -21.729 1.00 56.81 87 GLY A O 1
#

Radius of gyration: 22.77 Å; chains: 1; bounding box: 58×42×51 Å

Secondary structure (DSSP, 8-state):
----------TTPPPS----S----HHHHHHHHHHHHHHHHHHTS----PPPP--GGG-HHHHHSSTTSS------TTGGGGTTS--